Protein AF-A0A699YPP8-F1 (afdb_monomer_lite)

Radius of gyration: 14.65 Å; chains: 1; bounding box: 38×24×36 Å

pLDDT: mean 82.84, std 10.51, range [40.38, 93.12]

Sequence (126 aa):
QDNLRQAAEVLLLSLVAQFRPLLAPPLVAALQAAAAACPPGSDIATLPGPRLAAGRLGALPLPLLQLEAAYCAAAVSAYELHDHLDFTPLLRGRLLAELGSSGPLSSLLKRRVLRLVACWVTRLEG

InterPro domains:
  IPR011989 Armadillo-like helical [G3DSA:1.25.10.10] (1-125)

Organism: Haematococcus lacustris (NCBI:txid44745)

Foldseek 3Di:
DDPVVVVVLVVLQVCCVVPVVPPLVVLVVLLVVLCVQADQQDDQVPRDAFFDQPDPVGTGHPSVVSNLVSLSSCLSCVVSNVVPDDVVCVCVVGLVSLCVHDDPCSVVSVVSSVSSCVSNVVPVVD

Structure (mmCIF, N/CA/C/O backbone):
data_AF-A0A699YPP8-F1
#
_entry.id   AF-A0A699YPP8-F1
#
loop_
_atom_site.group_PDB
_atom_site.id
_atom_site.type_symbol
_atom_site.label_atom_id
_atom_site.label_alt_id
_atom_site.label_comp_id
_atom_site.label_asym_id
_atom_site.label_entity_id
_atom_site.label_seq_id
_atom_site.pdbx_PDB_ins_code
_atom_site.Cartn_x
_atom_site.Cartn_y
_atom_site.Cartn_z
_atom_site.occupancy
_atom_site.B_iso_or_equiv
_atom_site.auth_seq_id
_atom_site.auth_comp_id
_atom_site.auth_asym_id
_atom_site.auth_atom_id
_atom_site.pdbx_PDB_model_num
ATOM 1 N N . GLN A 1 1 ? 20.371 -4.927 15.427 1.00 48.19 1 GLN A N 1
ATOM 2 C CA . GLN A 1 1 ? 20.238 -4.041 14.254 1.00 48.19 1 GLN A CA 1
ATOM 3 C C . GLN A 1 1 ? 18.811 -3.542 14.263 1.00 48.19 1 GLN A C 1
ATOM 5 O O . GLN A 1 1 ? 17.910 -4.345 14.046 1.00 48.19 1 GLN A O 1
ATOM 10 N N . ASP A 1 2 ? 18.604 -2.276 14.604 1.00 52.88 2 ASP A N 1
ATOM 11 C CA . ASP A 1 2 ? 17.260 -1.711 14.680 1.00 52.88 2 ASP A CA 1
ATOM 12 C C . ASP A 1 2 ? 16.647 -1.656 13.282 1.00 52.88 2 ASP A C 1
ATOM 14 O O . ASP A 1 2 ? 17.199 -1.064 12.352 1.00 52.88 2 ASP A O 1
ATOM 18 N N . ASN A 1 3 ? 15.517 -2.338 13.108 1.00 83.44 3 ASN A N 1
ATOM 19 C CA . ASN A 1 3 ? 14.825 -2.389 11.831 1.00 83.44 3 ASN A CA 1
ATOM 20 C C . ASN A 1 3 ? 13.989 -1.114 11.675 1.00 83.44 3 ASN A C 1
ATOM 22 O O . ASN A 1 3 ? 12.809 -1.087 12.025 1.00 83.44 3 ASN A O 1
ATOM 26 N N . LEU A 1 4 ? 14.616 -0.051 11.162 1.00 87.44 4 LEU A N 1
ATOM 27 C CA . LEU A 1 4 ? 14.013 1.279 10.998 1.00 87.44 4 LEU A CA 1
ATOM 28 C C . LEU A 1 4 ? 12.662 1.231 10.273 1.00 87.44 4 LEU A C 1
ATOM 30 O O . LEU A 1 4 ? 11.740 1.962 10.621 1.00 87.44 4 LEU A O 1
ATOM 34 N N . ARG A 1 5 ? 12.511 0.313 9.314 1.00 85.19 5 ARG A N 1
ATOM 35 C CA . ARG A 1 5 ? 11.238 0.078 8.634 1.00 85.19 5 ARG A CA 1
ATOM 36 C C . ARG A 1 5 ? 10.151 -0.395 9.598 1.00 85.19 5 ARG A C 1
ATOM 38 O O . ARG A 1 5 ? 9.047 0.128 9.564 1.00 85.19 5 ARG A O 1
ATOM 45 N N . GLN A 1 6 ? 10.445 -1.390 10.431 1.00 87.94 6 GLN A N 1
ATOM 46 C CA . GLN A 1 6 ? 9.474 -1.921 11.387 1.00 87.94 6 GLN A CA 1
ATOM 47 C C . GLN A 1 6 ? 9.110 -0.871 12.441 1.00 87.94 6 GLN A C 1
ATOM 49 O O . GLN A 1 6 ? 7.938 -0.723 12.768 1.00 87.94 6 GLN A O 1
ATOM 54 N N . ALA A 1 7 ? 10.092 -0.096 12.909 1.00 91.81 7 ALA A N 1
ATOM 55 C CA . ALA A 1 7 ? 9.844 1.033 13.799 1.00 91.81 7 ALA A CA 1
ATOM 56 C C . ALA A 1 7 ? 8.924 2.084 13.147 1.00 91.81 7 ALA A C 1
ATOM 58 O O . ALA A 1 7 ? 7.973 2.539 13.778 1.00 91.81 7 ALA A O 1
ATOM 59 N N . ALA A 1 8 ? 9.149 2.413 11.870 1.00 92.44 8 ALA A N 1
ATOM 60 C CA . ALA A 1 8 ? 8.295 3.329 11.118 1.00 92.44 8 ALA A CA 1
ATOM 61 C C . ALA A 1 8 ? 6.876 2.775 10.894 1.00 92.44 8 ALA A C 1
ATOM 63 O O . ALA A 1 8 ? 5.915 3.524 11.033 1.00 92.44 8 ALA A O 1
ATOM 64 N N . GLU A 1 9 ? 6.724 1.477 10.594 1.00 91.44 9 GLU A N 1
ATOM 65 C CA . GLU A 1 9 ? 5.408 0.826 10.459 1.00 91.44 9 GLU A CA 1
ATOM 66 C C . GLU A 1 9 ? 4.618 0.907 11.787 1.00 91.44 9 GLU A C 1
ATOM 68 O O . GLU A 1 9 ? 3.445 1.278 11.781 1.00 91.44 9 GLU A O 1
ATOM 73 N N . VAL A 1 10 ? 5.261 0.642 12.932 1.00 92.75 10 VAL A N 1
ATOM 74 C CA . VAL A 1 10 ? 4.631 0.724 14.268 1.00 92.75 10 VAL A CA 1
ATOM 75 C C . VAL A 1 10 ? 4.282 2.161 14.660 1.00 92.75 10 VAL A C 1
ATOM 77 O O . VAL A 1 10 ? 3.208 2.410 15.213 1.00 92.75 10 VAL A O 1
ATOM 80 N N . LEU A 1 11 ? 5.168 3.114 14.366 1.00 92.88 11 LEU A N 1
ATOM 81 C CA . LEU A 1 11 ? 4.926 4.530 14.624 1.00 92.88 11 LEU A CA 1
ATOM 82 C C . LEU A 1 11 ? 3.766 5.049 13.771 1.00 92.88 11 LEU A C 1
ATOM 84 O O . LEU A 1 11 ? 2.878 5.714 14.296 1.00 92.88 11 LEU A O 1
ATOM 88 N N . LEU A 1 12 ? 3.734 4.697 12.482 1.00 92.38 12 LEU A N 1
ATOM 89 C CA . LEU A 1 12 ? 2.632 5.048 11.593 1.00 92.38 12 LEU A CA 1
ATOM 90 C C . LEU A 1 12 ? 1.309 4.495 12.125 1.00 92.38 12 LEU A C 1
ATOM 92 O O . LEU A 1 12 ? 0.349 5.247 12.240 1.00 92.38 12 LEU A O 1
ATOM 96 N N . LEU A 1 13 ? 1.267 3.210 12.489 1.00 92.00 13 LEU A N 1
ATOM 97 C CA . LEU A 1 13 ? 0.062 2.594 13.042 1.00 92.00 13 LEU A CA 1
ATOM 98 C C . LEU A 1 13 ? -0.419 3.330 14.301 1.00 92.00 13 LEU A C 1
ATOM 100 O O . LEU A 1 13 ? -1.593 3.675 14.396 1.00 92.00 13 LEU A O 1
ATOM 104 N N . SER A 1 14 ? 0.498 3.622 15.228 1.00 93.12 14 SER A N 1
ATOM 105 C CA . SER A 1 14 ? 0.195 4.354 16.464 1.00 93.12 14 SER A CA 1
ATOM 106 C C . SER A 1 14 ? -0.371 5.750 16.193 1.00 93.12 14 SER A C 1
ATOM 108 O O . SER A 1 14 ? -1.329 6.164 16.842 1.00 93.12 14 SER A O 1
ATOM 110 N N . LEU A 1 15 ? 0.200 6.472 15.225 1.00 92.94 15 LEU A N 1
ATOM 111 C CA . LEU A 1 15 ? -0.256 7.810 14.858 1.00 92.94 15 LEU A CA 1
ATOM 112 C C . LEU A 1 15 ? -1.625 7.779 14.182 1.00 92.94 15 LEU A C 1
ATOM 114 O O . LEU A 1 15 ? -2.491 8.575 14.534 1.00 92.94 15 LEU A O 1
ATOM 118 N N . VAL A 1 16 ? -1.840 6.866 13.234 1.00 91.25 16 VAL A N 1
ATOM 119 C CA . VAL A 1 16 ? -3.112 6.770 12.506 1.00 91.25 16 VAL A CA 1
ATOM 120 C C . VAL A 1 16 ? -4.240 6.338 13.440 1.00 91.25 16 VAL A C 1
ATOM 122 O O . VAL A 1 16 ? -5.324 6.899 13.343 1.00 91.25 16 VAL A O 1
ATOM 125 N N . ALA A 1 17 ? -3.980 5.439 14.392 1.00 89.88 17 ALA A N 1
ATOM 126 C CA . ALA A 1 17 ? -4.967 5.049 15.398 1.00 89.88 17 ALA A CA 1
ATOM 127 C C . ALA A 1 17 ? -5.400 6.224 16.300 1.00 89.88 17 ALA A C 1
ATOM 129 O O . ALA A 1 17 ? -6.553 6.302 16.711 1.00 89.88 17 ALA A O 1
ATOM 130 N N . GLN A 1 18 ? -4.494 7.161 16.603 1.00 92.69 18 GLN A N 1
ATOM 131 C CA . GLN A 1 18 ? -4.789 8.311 17.472 1.00 92.69 18 GLN A CA 1
ATOM 132 C C . GLN A 1 18 ? -5.354 9.519 16.713 1.00 92.69 18 GLN A C 1
ATOM 134 O O . GLN A 1 18 ? -6.213 10.233 17.225 1.00 92.69 18 GLN A O 1
ATOM 139 N N . PHE A 1 19 ? -4.882 9.757 15.489 1.00 91.62 19 PHE A N 1
ATOM 140 C CA . PHE A 1 19 ? -5.184 10.952 14.693 1.00 91.62 19 PHE A CA 1
ATOM 141 C C . PHE A 1 19 ? -5.817 10.600 13.346 1.00 91.62 19 PHE A C 1
ATOM 143 O O . PHE A 1 19 ? -5.592 11.277 12.340 1.00 91.62 19 PHE A O 1
ATOM 150 N N . ARG A 1 20 ? -6.635 9.546 13.333 1.00 87.75 20 ARG A N 1
ATOM 151 C CA . ARG A 1 20 ? -7.335 9.015 12.161 1.00 87.75 20 ARG A CA 1
ATOM 152 C C . ARG A 1 20 ? -7.915 10.084 11.221 1.00 87.75 20 ARG A C 1
ATOM 154 O O . ARG A 1 20 ? -7.525 10.080 10.054 1.00 87.75 20 ARG A O 1
ATOM 161 N N . PRO A 1 21 ? -8.766 11.032 11.671 1.00 88.69 21 PRO A N 1
ATOM 162 C CA . PRO A 1 21 ? -9.382 12.003 10.762 1.00 88.69 21 PRO A CA 1
ATOM 163 C C . PRO A 1 21 ? -8.373 12.971 10.125 1.00 88.69 21 PRO A C 1
ATOM 165 O O . PRO A 1 21 ? -8.637 13.513 9.055 1.00 88.69 21 PRO A O 1
ATOM 168 N N . LEU A 1 22 ? -7.216 13.184 10.759 1.00 90.69 22 LEU A N 1
ATOM 169 C CA . LEU A 1 22 ? -6.168 14.072 10.256 1.00 90.69 22 LEU A CA 1
ATOM 170 C C . LEU A 1 22 ? -5.204 13.346 9.313 1.00 90.69 22 LEU A C 1
ATOM 172 O O . LEU A 1 22 ? -4.702 13.950 8.369 1.00 90.69 22 LEU A O 1
ATOM 176 N N . LEU A 1 23 ? -4.935 12.062 9.566 1.00 91.06 23 LEU A N 1
ATOM 177 C CA . LEU A 1 23 ? -3.916 11.291 8.850 1.00 91.06 23 LEU A CA 1
ATOM 178 C C . LEU A 1 23 ? -4.471 10.406 7.734 1.00 91.06 23 LEU A C 1
ATOM 180 O O . LEU A 1 23 ? -3.740 10.108 6.791 1.00 91.06 23 LEU A O 1
ATOM 184 N N . ALA A 1 24 ? -5.745 10.018 7.780 1.00 89.50 24 ALA A N 1
ATOM 185 C CA . ALA A 1 24 ? -6.324 9.190 6.729 1.00 89.50 24 ALA A CA 1
ATOM 186 C C . ALA A 1 24 ? -6.365 9.895 5.354 1.00 89.50 24 ALA A C 1
ATOM 188 O O . ALA A 1 24 ? -5.846 9.314 4.397 1.00 89.50 24 ALA A O 1
ATOM 189 N N . PRO A 1 25 ? -6.853 11.150 5.216 1.00 91.94 25 PRO A N 1
ATOM 190 C CA . PRO A 1 25 ? -6.835 11.850 3.929 1.00 91.94 25 PRO A CA 1
ATOM 191 C C . PRO A 1 25 ? -5.438 12.004 3.297 1.00 91.94 25 PRO A C 1
ATOM 193 O O . PRO A 1 25 ? -5.292 11.668 2.119 1.00 91.94 25 PRO A O 1
ATOM 196 N N . PRO A 1 26 ? -4.382 12.450 4.015 1.00 92.25 26 PRO A N 1
ATOM 197 C CA . PRO A 1 26 ? -3.057 12.577 3.414 1.00 92.25 26 PRO A CA 1
ATOM 198 C C . PRO A 1 26 ? -2.424 11.224 3.074 1.00 92.25 26 PRO A C 1
ATOM 200 O O . PRO A 1 26 ? -1.686 11.143 2.094 1.00 92.25 26 PRO A O 1
ATOM 203 N N . LEU A 1 27 ? -2.724 10.149 3.813 1.00 91.88 27 LEU A N 1
ATOM 204 C CA . LEU A 1 27 ? -2.261 8.804 3.454 1.00 91.88 27 LEU A CA 1
ATOM 205 C C . LEU A 1 27 ? -2.911 8.298 2.166 1.00 91.88 27 LEU A C 1
ATOM 207 O O . LEU A 1 27 ? -2.220 7.751 1.305 1.00 91.88 27 LEU A O 1
ATOM 211 N N . VAL A 1 28 ? -4.215 8.526 1.999 1.00 91.69 28 VAL A N 1
ATOM 212 C CA . VAL A 1 28 ? -4.926 8.203 0.756 1.00 91.69 28 VAL A CA 1
ATOM 213 C C . VAL A 1 28 ? -4.391 9.043 -0.406 1.00 91.69 28 VAL A C 1
ATOM 215 O O . VAL A 1 28 ? -4.111 8.497 -1.472 1.00 91.69 28 VAL A O 1
ATOM 218 N N . ALA A 1 29 ? -4.155 10.339 -0.196 1.00 92.56 29 ALA A N 1
ATOM 219 C CA . ALA A 1 29 ? -3.564 11.212 -1.208 1.00 92.56 29 ALA A CA 1
ATOM 220 C C . ALA A 1 29 ? -2.143 10.768 -1.600 1.00 92.56 29 ALA A C 1
ATOM 222 O O . ALA A 1 29 ? -1.814 10.731 -2.784 1.00 92.56 29 ALA A O 1
ATOM 223 N N . ALA A 1 30 ? -1.312 10.366 -0.633 1.00 92.38 30 ALA A N 1
ATOM 224 C CA . ALA A 1 30 ? 0.027 9.841 -0.892 1.00 92.38 30 ALA A CA 1
ATOM 225 C C . ALA A 1 30 ? -0.016 8.530 -1.694 1.00 92.38 30 ALA A C 1
ATOM 227 O O . ALA A 1 30 ? 0.771 8.348 -2.624 1.00 92.38 30 ALA A O 1
ATOM 228 N N . LEU A 1 31 ? -0.965 7.641 -1.381 1.00 92.00 31 LEU A N 1
ATOM 229 C CA . LEU A 1 31 ? -1.202 6.417 -2.143 1.00 92.00 31 LEU A CA 1
ATOM 230 C C . LEU A 1 31 ? -1.616 6.717 -3.586 1.00 92.00 31 LEU A C 1
ATOM 232 O O . LEU A 1 31 ? -1.062 6.131 -4.514 1.00 92.00 31 LEU A O 1
ATOM 236 N N . GLN A 1 32 ? -2.550 7.647 -3.786 1.00 91.56 32 GLN A N 1
ATOM 237 C CA . GLN A 1 32 ? -3.006 8.057 -5.115 1.00 91.56 32 GLN A CA 1
ATOM 238 C C . GLN A 1 32 ? -1.892 8.737 -5.922 1.00 91.56 32 GLN A C 1
ATOM 240 O O . GLN A 1 32 ? -1.727 8.437 -7.103 1.00 91.56 32 GLN A O 1
ATOM 245 N N . ALA A 1 33 ? -1.085 9.593 -5.292 1.00 91.38 33 ALA A N 1
ATOM 246 C CA . ALA A 1 33 ? 0.049 10.251 -5.934 1.00 91.38 33 ALA A CA 1
ATOM 247 C C . ALA A 1 33 ? 1.132 9.245 -6.355 1.00 91.38 33 ALA A C 1
ATOM 249 O O . ALA A 1 33 ? 1.607 9.282 -7.490 1.00 91.38 33 ALA A O 1
ATOM 250 N N . ALA A 1 34 ? 1.482 8.301 -5.475 1.00 90.81 34 ALA A N 1
ATOM 251 C CA . ALA A 1 34 ? 2.437 7.241 -5.791 1.00 90.81 34 ALA A CA 1
ATOM 252 C C . ALA A 1 34 ? 1.909 6.315 -6.898 1.00 90.81 34 ALA A C 1
ATOM 254 O O . ALA A 1 34 ? 2.653 5.913 -7.794 1.00 90.81 34 ALA A O 1
ATOM 255 N N . ALA A 1 35 ? 0.608 6.023 -6.876 1.00 88.81 35 ALA A N 1
ATOM 256 C CA . ALA A 1 35 ? -0.060 5.284 -7.931 1.00 88.81 35 ALA A CA 1
ATOM 257 C C . ALA A 1 35 ? 0.008 6.031 -9.278 1.00 88.81 35 ALA A C 1
ATOM 259 O O . ALA A 1 35 ? 0.388 5.440 -10.290 1.00 88.81 35 ALA A O 1
ATOM 260 N N . ALA A 1 36 ? -0.298 7.326 -9.309 1.00 88.06 36 ALA A N 1
ATOM 261 C CA . ALA A 1 36 ? -0.232 8.128 -10.529 1.00 88.06 36 ALA A CA 1
ATOM 262 C C . ALA A 1 36 ? 1.194 8.210 -11.105 1.00 88.06 36 ALA A C 1
ATOM 264 O O . ALA A 1 36 ? 1.371 8.150 -12.320 1.00 88.06 36 ALA A O 1
ATOM 265 N N . ALA A 1 37 ? 2.213 8.282 -10.243 1.00 86.81 37 ALA A N 1
ATOM 266 C CA . ALA A 1 37 ? 3.616 8.345 -10.651 1.00 86.81 37 ALA A CA 1
ATOM 267 C C . ALA A 1 37 ? 4.153 7.032 -11.255 1.00 86.81 37 ALA A C 1
ATOM 269 O O . ALA A 1 37 ? 5.177 7.040 -11.937 1.00 86.81 37 ALA A O 1
ATOM 270 N N . CYS A 1 38 ? 3.485 5.903 -11.005 1.00 84.62 38 CYS A N 1
ATOM 271 C CA . CYS A 1 38 ? 3.906 4.588 -11.477 1.00 84.62 38 CYS A CA 1
ATOM 272 C C . CYS A 1 38 ? 2.699 3.832 -12.056 1.00 84.62 38 CYS A C 1
ATOM 274 O O . CYS A 1 38 ? 2.070 3.066 -11.330 1.00 84.62 38 CYS A O 1
ATOM 276 N N . PRO A 1 39 ? 2.312 4.032 -13.325 1.00 81.38 39 PRO A N 1
ATOM 277 C CA . PRO A 1 39 ? 1.159 3.340 -13.899 1.00 81.38 39 PRO A CA 1
ATOM 278 C C . PRO A 1 39 ? 1.384 1.815 -13.988 1.00 81.38 39 PRO A C 1
ATOM 280 O O . PRO A 1 39 ? 2.520 1.365 -14.147 1.00 81.38 39 PRO A O 1
ATOM 283 N N . PRO A 1 40 ? 0.326 0.988 -13.891 1.00 76.00 40 PRO A N 1
ATOM 284 C CA . PRO A 1 40 ? 0.463 -0.463 -13.983 1.00 76.00 40 PRO A CA 1
ATOM 285 C C . PRO A 1 40 ? 1.035 -0.865 -15.351 1.00 76.00 40 PRO A C 1
ATOM 287 O O . PRO A 1 40 ? 0.592 -0.379 -16.387 1.00 76.00 40 PRO A O 1
ATOM 290 N N . GLY A 1 41 ? 2.031 -1.754 -15.350 1.00 71.12 41 GLY A N 1
ATOM 291 C CA . GLY A 1 41 ? 2.725 -2.183 -16.570 1.00 71.12 41 GLY A CA 1
ATOM 292 C C . GLY A 1 41 ? 3.873 -1.272 -17.020 1.00 71.12 41 GLY A C 1
ATOM 293 O O . GLY A 1 41 ? 4.496 -1.562 -18.037 1.00 71.12 41 GLY A O 1
ATOM 294 N N . SER A 1 42 ? 4.193 -0.207 -16.274 1.00 72.12 42 SER A N 1
ATOM 295 C CA . SER A 1 42 ? 5.365 0.629 -16.550 1.00 72.12 42 SER A CA 1
ATOM 296 C C . SER A 1 42 ? 6.665 -0.170 -16.450 1.00 72.12 42 SER A C 1
ATOM 298 O O . SER A 1 42 ? 6.900 -0.849 -15.445 1.00 72.12 42 SER A O 1
ATOM 300 N N . ASP A 1 43 ? 7.536 -0.033 -17.450 1.00 72.94 43 ASP A N 1
ATOM 301 C CA . ASP A 1 43 ? 8.865 -0.631 -17.410 1.00 72.94 43 ASP A CA 1
ATOM 302 C C . ASP A 1 43 ? 9.843 0.252 -16.619 1.00 72.94 43 ASP A C 1
ATOM 304 O O . ASP A 1 43 ? 9.848 1.482 -16.702 1.00 72.94 43 ASP A O 1
ATOM 308 N N . ILE A 1 44 ? 10.727 -0.393 -15.874 1.00 71.06 44 ILE A N 1
ATOM 309 C CA . ILE A 1 44 ? 11.705 0.191 -14.951 1.00 71.06 44 ILE A CA 1
ATOM 310 C C . ILE A 1 44 ? 12.695 1.088 -15.691 1.00 71.06 44 ILE A C 1
ATOM 312 O O . ILE A 1 44 ? 13.228 2.042 -15.122 1.00 71.06 44 ILE A O 1
ATOM 316 N N . ALA A 1 45 ? 12.975 0.768 -16.954 1.00 69.25 45 ALA A N 1
ATOM 317 C CA . ALA A 1 45 ? 13.815 1.579 -17.824 1.00 69.25 45 ALA A CA 1
ATOM 318 C C . ALA A 1 45 ? 13.163 2.933 -18.148 1.00 69.25 45 ALA A C 1
ATOM 320 O O . ALA A 1 45 ? 13.865 3.936 -18.247 1.00 69.25 45 ALA A O 1
ATOM 321 N N . THR A 1 46 ? 11.833 2.957 -18.258 1.00 77.00 46 THR A N 1
ATOM 322 C CA . THR A 1 46 ? 11.055 4.120 -18.710 1.00 77.00 46 THR A CA 1
ATOM 323 C C . THR A 1 46 ? 10.592 5.036 -17.583 1.00 77.00 46 THR A C 1
ATOM 325 O O . THR A 1 46 ? 10.256 6.189 -17.843 1.00 77.00 46 THR A O 1
ATOM 328 N N . LEU A 1 47 ? 10.583 4.555 -16.334 1.00 77.81 47 LEU A N 1
ATOM 329 C CA . LEU A 1 47 ? 10.148 5.363 -15.197 1.00 77.81 47 LEU A CA 1
ATOM 330 C C . LEU A 1 47 ? 11.102 6.549 -14.963 1.00 77.81 47 LEU A C 1
ATOM 332 O O . LEU A 1 47 ? 12.301 6.332 -14.743 1.00 77.81 47 LEU A O 1
ATOM 336 N N . PRO A 1 48 ? 10.587 7.792 -14.977 1.00 72.50 48 PRO A N 1
ATOM 337 C CA . PRO A 1 48 ? 11.396 8.977 -14.748 1.00 72.50 48 PRO A CA 1
ATOM 338 C C . PRO A 1 48 ? 11.805 9.098 -13.275 1.00 72.50 48 PRO A C 1
ATOM 340 O O . PRO A 1 48 ? 11.117 8.628 -12.368 1.00 72.50 48 PRO A O 1
ATOM 343 N N . GLY A 1 49 ? 12.921 9.788 -13.033 1.00 77.88 49 GLY A N 1
ATOM 344 C CA . GLY A 1 49 ? 13.359 10.177 -11.693 1.00 77.88 49 GLY A CA 1
ATOM 345 C C . GLY A 1 49 ? 14.639 9.492 -11.203 1.00 77.88 49 GLY A C 1
ATOM 346 O O . GLY A 1 49 ? 15.242 8.675 -11.905 1.00 77.88 49 GLY A O 1
ATOM 347 N N . PRO A 1 50 ? 15.093 9.860 -9.991 1.00 81.69 50 PRO A N 1
ATOM 348 C CA . PRO A 1 50 ? 16.330 9.345 -9.429 1.00 81.69 50 PRO A CA 1
ATOM 349 C C . PRO A 1 50 ? 16.205 7.852 -9.125 1.00 81.69 50 PRO A C 1
ATOM 351 O O . PRO A 1 50 ? 15.149 7.359 -8.720 1.00 81.69 50 PRO A O 1
ATOM 354 N N . ARG A 1 51 ? 17.313 7.132 -9.299 1.00 83.56 51 ARG A N 1
ATOM 355 C CA . ARG A 1 51 ? 17.417 5.720 -8.934 1.00 83.56 51 ARG A CA 1
ATOM 356 C C . ARG A 1 51 ? 18.143 5.611 -7.604 1.00 83.56 51 ARG A C 1
ATOM 358 O O . ARG A 1 51 ? 19.256 6.109 -7.467 1.00 83.56 51 ARG A O 1
ATOM 365 N N . LEU A 1 52 ? 17.513 4.965 -6.633 1.00 81.06 52 LEU A N 1
ATOM 366 C CA . LEU A 1 52 ? 18.074 4.764 -5.303 1.00 81.06 52 LEU A CA 1
ATOM 367 C C . LEU A 1 52 ? 18.534 3.321 -5.136 1.00 81.06 52 LEU A C 1
ATOM 369 O O . LEU A 1 52 ? 17.893 2.390 -5.625 1.00 81.06 52 LEU A O 1
ATOM 373 N N . ALA A 1 53 ? 19.643 3.132 -4.425 1.00 76.25 53 ALA A N 1
ATOM 374 C CA . ALA A 1 53 ? 20.149 1.805 -4.110 1.00 76.25 53 ALA A CA 1
ATOM 375 C C . ALA A 1 53 ? 19.165 1.065 -3.186 1.00 76.25 53 ALA A C 1
ATOM 377 O O . ALA A 1 53 ? 18.963 1.448 -2.037 1.00 76.25 53 ALA A O 1
ATOM 378 N N . ALA A 1 54 ? 18.575 -0.020 -3.681 1.00 69.19 54 ALA A N 1
ATOM 379 C CA . ALA A 1 54 ? 17.622 -0.865 -2.968 1.00 69.19 54 ALA A CA 1
ATOM 380 C C . ALA A 1 54 ? 18.273 -2.188 -2.527 1.00 69.19 54 ALA A C 1
ATOM 382 O O . ALA A 1 54 ? 17.779 -3.288 -2.798 1.00 69.19 54 ALA A O 1
ATOM 383 N N . GLY A 1 55 ? 19.428 -2.089 -1.864 1.00 71.56 55 GLY A N 1
ATOM 384 C CA . GLY A 1 55 ? 20.181 -3.242 -1.366 1.00 71.56 55 GLY A CA 1
ATOM 385 C C . GLY A 1 55 ? 20.497 -4.258 -2.470 1.00 71.56 55 GLY A C 1
ATOM 386 O O . GLY A 1 55 ? 21.136 -3.929 -3.465 1.00 71.56 55 GLY A O 1
ATOM 387 N N . ARG A 1 56 ? 20.025 -5.503 -2.307 1.00 64.31 56 ARG A N 1
ATOM 388 C CA . ARG A 1 56 ? 20.275 -6.613 -3.251 1.00 64.31 56 ARG A CA 1
ATOM 389 C C . ARG A 1 56 ? 19.568 -6.471 -4.604 1.00 64.31 56 ARG A C 1
ATOM 391 O O . ARG A 1 56 ? 19.877 -7.230 -5.513 1.00 64.31 56 ARG A O 1
ATOM 398 N N . LEU A 1 57 ? 18.621 -5.542 -4.734 1.00 66.81 57 LEU A N 1
ATOM 399 C CA . LEU A 1 57 ? 17.844 -5.331 -5.961 1.00 66.81 57 LEU A CA 1
ATOM 400 C C . LEU A 1 57 ? 18.475 -4.289 -6.898 1.00 66.81 57 LEU A C 1
ATOM 402 O O . LEU A 1 57 ? 17.915 -4.001 -7.953 1.00 66.81 57 LEU A O 1
ATOM 406 N N . GLY A 1 58 ? 19.634 -3.732 -6.533 1.00 77.00 58 GLY A N 1
ATOM 407 C CA . GLY A 1 58 ? 20.305 -2.701 -7.319 1.00 77.00 58 GLY A CA 1
ATOM 408 C C 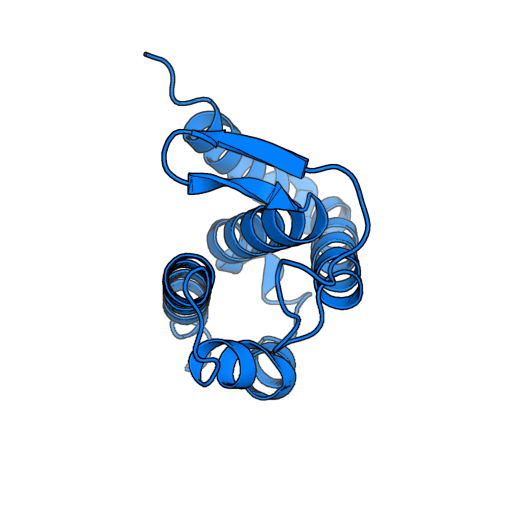. GLY A 1 58 ? 19.593 -1.350 -7.243 1.00 77.00 58 GLY A C 1
ATOM 409 O O . GLY A 1 58 ? 18.903 -1.050 -6.270 1.00 77.00 58 GLY A O 1
ATOM 410 N N . ALA A 1 59 ? 19.799 -0.502 -8.250 1.00 81.75 59 ALA A N 1
ATOM 411 C CA . ALA A 1 59 ? 19.242 0.846 -8.283 1.00 81.75 59 ALA A CA 1
ATOM 412 C C . ALA A 1 59 ? 17.795 0.839 -8.813 1.00 81.75 59 ALA A C 1
ATOM 414 O O . ALA A 1 59 ? 17.562 0.589 -9.999 1.00 81.75 59 ALA A O 1
ATOM 415 N N . LEU A 1 60 ? 16.829 1.136 -7.940 1.00 83.62 60 LEU A N 1
ATOM 416 C CA . LEU A 1 60 ? 15.403 1.172 -8.264 1.00 83.62 60 LEU A CA 1
ATOM 417 C C . LEU A 1 60 ? 14.901 2.608 -8.459 1.00 83.62 60 LEU A C 1
ATOM 419 O O . LEU A 1 60 ? 15.334 3.498 -7.725 1.00 83.62 60 LEU A O 1
ATOM 423 N N . PRO A 1 61 ? 13.980 2.857 -9.409 1.00 87.25 61 PRO A N 1
ATOM 424 C CA . PRO A 1 61 ? 13.366 4.169 -9.577 1.00 87.25 61 PRO A CA 1
ATOM 425 C C . PRO A 1 61 ? 12.631 4.602 -8.306 1.00 87.25 61 PRO A C 1
ATOM 427 O O . PRO A 1 61 ? 11.880 3.821 -7.719 1.00 87.25 61 PRO A O 1
ATOM 430 N N . LEU A 1 62 ? 12.799 5.862 -7.908 1.00 87.12 62 LEU A N 1
ATOM 431 C CA . LEU A 1 62 ? 12.109 6.437 -6.754 1.00 87.12 62 LEU A CA 1
ATOM 432 C C . LEU A 1 62 ? 10.574 6.264 -6.797 1.00 87.12 62 LEU A C 1
ATOM 434 O O . LEU A 1 62 ? 10.029 5.871 -5.765 1.00 87.12 62 LEU A O 1
ATOM 438 N N . PRO A 1 63 ? 9.872 6.453 -7.937 1.00 88.31 63 PRO A N 1
ATOM 439 C CA . PRO A 1 63 ? 8.418 6.260 -7.990 1.00 88.31 63 PRO A CA 1
ATOM 440 C C . PRO A 1 63 ? 7.979 4.844 -7.600 1.00 88.31 63 PRO A C 1
ATOM 442 O O . PRO A 1 63 ? 6.971 4.664 -6.921 1.00 88.31 63 PRO A O 1
ATOM 445 N N . LEU A 1 64 ? 8.773 3.832 -7.965 1.00 87.06 64 LEU A N 1
ATOM 446 C CA . LEU A 1 64 ? 8.504 2.438 -7.617 1.00 87.06 64 LEU A CA 1
ATOM 447 C C . LEU A 1 64 ? 8.652 2.194 -6.108 1.00 87.06 64 LEU A C 1
ATOM 449 O O . LEU A 1 64 ? 7.850 1.483 -5.505 1.00 87.06 64 LEU A O 1
ATOM 453 N N . LEU A 1 65 ? 9.677 2.787 -5.493 1.00 88.12 65 LEU A N 1
ATOM 454 C CA . LEU A 1 65 ? 9.911 2.687 -4.051 1.00 88.12 65 LEU A CA 1
ATOM 455 C C . LEU A 1 65 ? 8.830 3.423 -3.251 1.00 88.12 65 LEU A C 1
ATOM 457 O O . LEU A 1 65 ? 8.372 2.922 -2.228 1.00 88.12 65 LEU A O 1
ATOM 461 N N . GLN A 1 66 ? 8.389 4.585 -3.736 1.00 90.56 66 GLN A N 1
ATOM 462 C CA . GLN A 1 66 ? 7.281 5.335 -3.143 1.00 90.56 66 GLN A CA 1
ATOM 463 C C . GLN A 1 66 ? 5.971 4.552 -3.220 1.00 90.56 66 GLN A C 1
ATOM 465 O O . GLN A 1 66 ? 5.244 4.489 -2.231 1.00 90.56 66 GLN A O 1
ATOM 470 N N . LEU A 1 67 ? 5.701 3.899 -4.353 1.00 90.69 67 LEU A N 1
ATOM 471 C CA . LEU A 1 67 ? 4.552 3.012 -4.497 1.00 90.69 67 LEU A CA 1
ATOM 472 C C . LEU A 1 67 ? 4.625 1.825 -3.526 1.00 90.69 67 LEU A C 1
ATOM 474 O O . LEU A 1 67 ? 3.641 1.531 -2.848 1.00 90.69 67 LEU A O 1
ATOM 478 N N . GLU A 1 68 ? 5.786 1.171 -3.397 1.00 88.81 68 GLU A N 1
ATOM 479 C CA . GLU A 1 68 ? 5.951 0.085 -2.421 1.00 88.81 68 GLU A CA 1
ATOM 480 C C . GLU A 1 68 ? 5.701 0.564 -0.987 1.00 88.81 68 GLU A C 1
ATOM 482 O O . GLU A 1 68 ? 5.001 -0.109 -0.224 1.00 88.81 68 GLU A O 1
ATOM 487 N N . ALA A 1 69 ? 6.244 1.725 -0.621 1.00 90.44 69 ALA A N 1
ATOM 488 C CA . ALA A 1 69 ? 6.047 2.318 0.694 1.00 90.44 69 ALA A CA 1
ATOM 489 C C . ALA A 1 69 ? 4.569 2.656 0.945 1.00 90.44 69 ALA A C 1
ATOM 491 O O . ALA A 1 69 ? 4.048 2.328 2.011 1.00 90.44 69 ALA A O 1
ATOM 492 N N . ALA A 1 70 ? 3.875 3.221 -0.046 1.00 92.69 70 ALA A N 1
ATOM 493 C CA . ALA A 1 70 ? 2.454 3.538 0.040 1.00 92.69 70 ALA A CA 1
ATOM 494 C C . ALA A 1 70 ? 1.585 2.280 0.208 1.00 92.69 70 ALA A C 1
ATOM 496 O O . ALA A 1 70 ? 0.693 2.260 1.054 1.00 92.69 70 ALA A O 1
ATOM 497 N N . TYR A 1 71 ? 1.881 1.194 -0.512 1.00 92.25 71 TYR A N 1
ATOM 498 C CA . TYR A 1 71 ? 1.208 -0.093 -0.301 1.00 92.25 71 TYR A CA 1
ATOM 499 C C . TYR A 1 71 ? 1.474 -0.683 1.077 1.00 92.25 71 TYR A C 1
ATOM 501 O O . TYR A 1 71 ? 0.572 -1.262 1.679 1.00 92.25 71 TYR A O 1
ATOM 509 N N . CYS A 1 72 ? 2.684 -0.526 1.610 1.00 91.44 72 CYS A N 1
ATOM 510 C CA . CYS A 1 72 ? 2.973 -0.962 2.972 1.00 91.44 72 CYS A CA 1
ATOM 511 C C . CYS A 1 72 ? 2.205 -0.132 4.002 1.00 91.44 72 CYS A C 1
ATOM 513 O O . CYS A 1 72 ? 1.603 -0.714 4.901 1.00 91.44 72 CYS A O 1
ATOM 515 N N . ALA A 1 73 ? 2.174 1.192 3.844 1.00 91.38 73 ALA A N 1
ATOM 516 C CA . ALA A 1 73 ? 1.406 2.086 4.701 1.00 91.38 73 ALA A CA 1
ATOM 517 C C . ALA A 1 73 ? -0.086 1.724 4.682 1.00 91.38 73 ALA A C 1
ATOM 519 O O . ALA A 1 73 ? -0.670 1.514 5.744 1.00 91.38 73 ALA A O 1
ATOM 520 N N . ALA A 1 74 ? -0.674 1.552 3.495 1.00 91.56 74 ALA A N 1
ATOM 521 C CA . ALA A 1 74 ? -2.076 1.174 3.332 1.00 91.56 74 ALA A CA 1
ATOM 522 C C . ALA A 1 74 ? -2.390 -0.227 3.886 1.00 91.56 74 ALA A C 1
ATOM 524 O O . ALA A 1 74 ? -3.472 -0.451 4.419 1.00 91.56 74 ALA A O 1
ATOM 525 N N . ALA A 1 75 ? -1.457 -1.179 3.800 1.00 90.50 75 ALA A N 1
ATOM 526 C CA . ALA A 1 75 ? -1.636 -2.506 4.390 1.00 90.50 75 ALA A CA 1
ATOM 527 C C . ALA A 1 75 ? -1.592 -2.464 5.925 1.00 90.50 75 ALA A C 1
ATOM 529 O O . ALA A 1 75 ? -2.412 -3.099 6.579 1.00 90.50 75 ALA A O 1
ATOM 530 N N . VAL A 1 76 ? -0.651 -1.709 6.503 1.00 90.75 76 VAL A N 1
ATOM 531 C CA . VAL A 1 76 ? -0.498 -1.577 7.962 1.00 90.75 76 VAL A CA 1
ATOM 532 C C . VAL A 1 76 ? -1.676 -0.823 8.577 1.00 90.75 76 VAL A C 1
ATOM 534 O O . VAL A 1 76 ? -2.172 -1.217 9.624 1.00 90.75 76 VAL A O 1
ATOM 537 N N . SER A 1 77 ? -2.155 0.226 7.910 1.00 89.44 77 SER A N 1
ATOM 538 C CA . SER A 1 77 ? -3.262 1.065 8.386 1.00 89.44 77 SER A CA 1
ATOM 539 C C . SER A 1 77 ? -4.632 0.651 7.834 1.00 89.44 77 SER A C 1
ATOM 541 O O . SER A 1 77 ? -5.575 1.431 7.903 1.00 89.44 77 SER A O 1
ATOM 543 N N . ALA A 1 78 ? -4.772 -0.580 7.324 1.00 86.81 78 ALA A N 1
ATOM 544 C CA . ALA A 1 78 ? -6.003 -1.065 6.690 1.00 86.81 78 ALA A CA 1
ATOM 545 C C . ALA A 1 78 ? -7.249 -0.896 7.576 1.00 86.81 78 ALA A C 1
ATOM 547 O O . ALA A 1 78 ? -8.288 -0.444 7.104 1.00 86.81 78 ALA A O 1
ATOM 548 N N . TYR A 1 79 ? -7.122 -1.207 8.872 1.00 84.25 79 TYR A N 1
ATOM 549 C CA . TYR A 1 79 ? -8.211 -1.057 9.841 1.00 84.25 79 TYR A CA 1
ATOM 550 C C . TYR A 1 79 ? -8.668 0.401 9.982 1.00 84.25 79 TYR A C 1
ATOM 552 O O . TYR A 1 79 ? -9.857 0.684 9.995 1.00 84.25 79 TYR A O 1
ATOM 560 N N . GLU A 1 80 ? -7.733 1.345 10.015 1.00 84.56 80 GLU A N 1
ATOM 561 C CA . GLU A 1 80 ? -8.054 2.760 10.201 1.00 84.56 80 GLU A CA 1
ATOM 562 C C . GLU A 1 80 ? -8.485 3.442 8.892 1.00 84.56 80 GLU A C 1
ATOM 564 O O . GLU A 1 80 ? -9.276 4.385 8.896 1.00 84.56 80 GLU A O 1
ATOM 569 N N . LEU A 1 81 ? -8.001 2.972 7.742 1.00 84.75 81 LEU A N 1
ATOM 570 C CA . LEU A 1 81 ? -8.281 3.583 6.441 1.00 84.75 81 LEU A CA 1
ATOM 571 C C . LEU A 1 81 ? -9.576 3.099 5.783 1.00 84.75 81 LEU A C 1
ATOM 573 O O . LEU A 1 81 ? -9.980 3.707 4.798 1.00 84.75 81 LEU A O 1
ATOM 577 N N . HIS A 1 82 ? -10.229 2.055 6.301 1.00 81.88 82 HIS A N 1
ATOM 578 C CA . HIS A 1 82 ? -11.395 1.448 5.647 1.00 81.88 82 HIS A CA 1
ATOM 579 C C . HIS A 1 82 ? -12.535 2.438 5.320 1.00 81.88 82 HIS A C 1
ATOM 581 O O . HIS A 1 82 ? -13.038 2.407 4.205 1.00 81.88 82 HIS A O 1
ATOM 587 N N . ASP A 1 83 ? -12.857 3.385 6.211 1.00 83.12 83 ASP A N 1
ATOM 588 C CA . ASP A 1 83 ? -13.895 4.406 5.947 1.00 83.12 83 ASP A CA 1
ATOM 589 C C . ASP A 1 83 ? -13.450 5.514 4.972 1.00 83.12 83 ASP A C 1
ATOM 591 O O . ASP A 1 83 ? -14.263 6.329 4.543 1.00 83.12 83 ASP A O 1
ATOM 595 N N . HIS A 1 84 ? -12.156 5.599 4.650 1.00 84.00 84 HIS A N 1
ATOM 596 C CA . HIS A 1 84 ? -11.583 6.669 3.824 1.00 84.00 84 HIS A CA 1
ATOM 597 C C . HIS A 1 84 ? -11.077 6.190 2.460 1.00 84.00 84 HIS A C 1
ATOM 599 O O . HIS A 1 84 ? -10.832 7.015 1.578 1.00 84.00 84 HIS A O 1
ATOM 605 N N . LEU A 1 85 ? -10.879 4.884 2.287 1.00 84.88 85 LEU A N 1
ATOM 606 C CA . LEU A 1 85 ? -10.354 4.294 1.065 1.00 84.88 85 LEU A CA 1
ATOM 607 C C . LEU A 1 85 ? -11.264 3.163 0.596 1.00 84.88 85 LEU A C 1
ATOM 609 O O . LEU A 1 85 ? -11.244 2.062 1.145 1.00 84.88 85 LEU A O 1
ATOM 613 N N . ASP A 1 86 ? 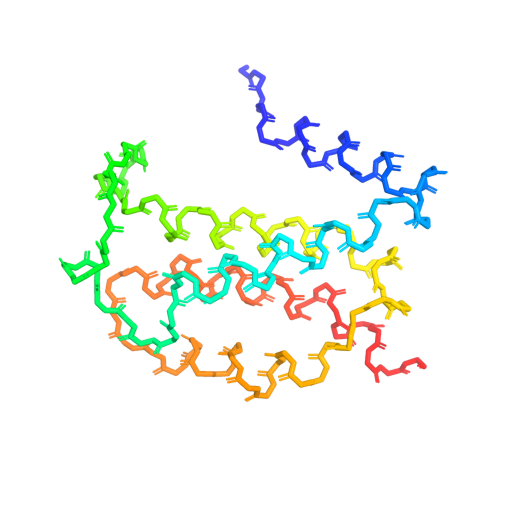-11.956 3.405 -0.513 1.00 85.19 86 ASP A N 1
ATOM 614 C CA . ASP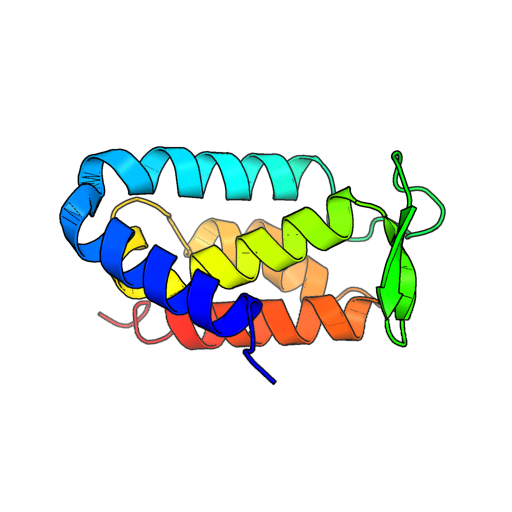 A 1 86 ? -12.684 2.358 -1.216 1.00 85.19 86 ASP A CA 1
ATOM 615 C C . ASP A 1 86 ? -11.700 1.357 -1.836 1.00 85.19 86 ASP A C 1
ATOM 617 O O . ASP A 1 86 ? -11.064 1.603 -2.868 1.00 85.19 86 ASP A O 1
ATOM 621 N N . PHE A 1 87 ? -11.576 0.186 -1.212 1.00 85.38 87 PHE A N 1
ATOM 622 C CA . PHE A 1 87 ? -10.631 -0.834 -1.659 1.00 85.38 87 PHE A CA 1
ATOM 623 C C . PHE A 1 87 ? -11.060 -1.523 -2.957 1.00 85.38 87 PHE A C 1
ATOM 625 O O . PHE A 1 87 ? -10.220 -1.857 -3.789 1.00 85.38 87 PHE A O 1
ATOM 632 N N . THR A 1 88 ? -12.362 -1.712 -3.170 1.00 85.94 88 THR A N 1
ATOM 633 C CA . THR A 1 88 ? -12.920 -2.378 -4.359 1.00 85.94 88 THR A CA 1
ATOM 634 C C . THR A 1 88 ? -12.463 -1.758 -5.689 1.00 85.94 88 THR A C 1
ATOM 636 O O . THR A 1 88 ? -11.966 -2.506 -6.542 1.00 85.94 88 THR A O 1
ATOM 639 N N . PRO A 1 89 ? -12.583 -0.433 -5.920 1.00 87.25 89 PRO A N 1
ATOM 640 C CA . PRO A 1 89 ? -12.091 0.181 -7.151 1.00 87.25 89 PRO A CA 1
ATOM 641 C C . PRO A 1 89 ? -10.564 0.115 -7.261 1.00 87.25 89 PRO A C 1
ATOM 643 O O . PRO A 1 89 ? -10.047 -0.096 -8.356 1.00 87.25 89 PRO A O 1
ATOM 646 N N . LEU A 1 90 ? -9.835 0.213 -6.147 1.00 86.25 90 LEU A N 1
ATOM 647 C CA . LEU A 1 90 ? -8.376 0.094 -6.136 1.00 86.25 90 LEU A CA 1
ATOM 648 C C . LEU A 1 90 ? -7.916 -1.326 -6.521 1.00 86.25 90 LEU A C 1
ATOM 650 O O . LEU A 1 90 ? -6.997 -1.492 -7.330 1.00 86.25 90 LEU A O 1
ATOM 654 N N . LEU A 1 91 ? -8.596 -2.351 -6.004 1.00 86.69 91 LEU A N 1
ATOM 655 C CA . LEU A 1 91 ? -8.362 -3.752 -6.333 1.00 86.69 91 LEU A CA 1
ATOM 656 C C . LEU A 1 91 ? -8.605 -4.015 -7.821 1.00 86.69 91 LEU A C 1
ATOM 658 O O . LEU A 1 91 ? -7.711 -4.500 -8.517 1.00 86.69 91 LEU A O 1
ATOM 662 N N . ARG A 1 92 ? -9.803 -3.665 -8.307 1.00 87.00 92 ARG A N 1
ATOM 663 C CA . ARG A 1 92 ? -10.236 -3.938 -9.685 1.00 87.00 92 ARG A CA 1
ATOM 664 C C . ARG A 1 92 ? -9.481 -3.108 -10.717 1.00 87.00 92 ARG A C 1
ATOM 666 O O . ARG A 1 92 ? -9.135 -3.629 -11.770 1.00 87.00 92 ARG A O 1
ATOM 673 N N . GLY A 1 93 ? -9.227 -1.836 -10.420 1.00 83.75 93 GLY A N 1
ATOM 674 C CA . GLY A 1 93 ? -8.620 -0.901 -11.363 1.00 83.75 93 GLY A CA 1
ATOM 675 C C . GLY A 1 93 ? -7.107 -1.047 -11.490 1.00 83.75 93 GLY A C 1
ATOM 676 O O . GLY A 1 93 ? -6.559 -0.770 -12.553 1.00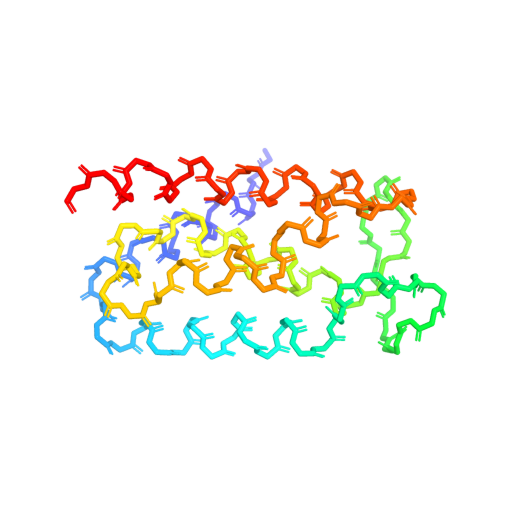 83.75 93 GLY A O 1
ATOM 677 N N . ARG A 1 94 ? -6.418 -1.476 -10.424 1.00 87.44 94 ARG A N 1
ATOM 678 C CA . ARG A 1 94 ? -4.952 -1.438 -10.387 1.00 87.44 94 ARG A CA 1
ATOM 679 C C . ARG A 1 94 ? -4.299 -2.712 -9.885 1.00 87.44 94 ARG A C 1
ATOM 681 O O . ARG A 1 94 ? -3.436 -3.247 -10.576 1.00 87.44 94 ARG A O 1
ATOM 688 N N . LEU A 1 95 ? -4.669 -3.196 -8.700 1.00 87.19 95 LEU A N 1
ATOM 689 C CA . LEU A 1 95 ? -3.950 -4.314 -8.075 1.00 87.19 95 LEU A CA 1
ATOM 690 C C . LEU A 1 95 ? -4.000 -5.580 -8.938 1.00 87.19 95 LEU A C 1
ATOM 692 O O . LEU A 1 95 ? -2.984 -6.254 -9.089 1.00 87.19 95 LEU A O 1
ATOM 696 N N . LEU A 1 96 ? -5.145 -5.873 -9.562 1.00 86.25 96 LEU A N 1
ATOM 697 C CA . LEU A 1 96 ? -5.262 -6.995 -10.501 1.00 86.25 96 LEU A CA 1
ATOM 698 C C . LEU A 1 96 ? -4.356 -6.829 -11.730 1.00 86.25 96 LEU A C 1
ATOM 700 O O . LEU A 1 96 ? -3.726 -7.797 -12.157 1.00 86.25 96 LEU A O 1
ATOM 704 N N . ALA A 1 97 ? -4.235 -5.612 -12.266 1.00 85.19 97 ALA A N 1
ATOM 705 C CA . ALA A 1 97 ? -3.343 -5.332 -13.390 1.00 85.19 97 ALA A CA 1
ATOM 706 C C . ALA A 1 97 ? -1.865 -5.529 -13.002 1.00 85.19 97 ALA A C 1
ATOM 708 O O . ALA A 1 97 ? -1.090 -6.108 -13.764 1.00 85.19 97 ALA A O 1
ATOM 709 N N . GLU A 1 98 ? -1.473 -5.126 -11.791 1.00 84.19 98 GLU A N 1
ATOM 710 C CA . GLU A 1 98 ? -0.116 -5.354 -11.282 1.00 84.19 98 GLU A CA 1
ATOM 711 C C . GLU A 1 98 ? 0.177 -6.846 -11.039 1.00 84.19 98 GLU A C 1
ATOM 713 O O . GLU A 1 98 ? 1.279 -7.313 -11.347 1.00 84.19 98 GLU A O 1
ATOM 718 N N . LEU A 1 99 ? -0.807 -7.623 -10.569 1.00 83.38 99 LEU A N 1
ATOM 719 C CA . LEU A 1 99 ? -0.693 -9.083 -10.438 1.00 83.38 99 LEU A CA 1
ATOM 720 C C . LEU A 1 99 ? -0.554 -9.787 -11.797 1.00 83.38 99 LEU A C 1
ATOM 722 O O . LEU A 1 99 ? 0.184 -10.769 -11.899 1.00 83.38 99 LEU A O 1
ATOM 726 N N . GLY A 1 100 ? -1.214 -9.272 -12.835 1.00 80.50 100 GLY A N 1
ATOM 727 C CA . GLY A 1 100 ? -1.116 -9.776 -14.208 1.00 80.50 100 GLY A CA 1
ATOM 728 C C . GLY A 1 100 ? 0.172 -9.383 -14.941 1.00 80.50 100 GLY A C 1
ATOM 729 O O . GLY A 1 100 ? 0.498 -9.979 -15.964 1.00 80.50 100 GLY A O 1
ATOM 730 N N . SER A 1 101 ? 0.929 -8.407 -14.429 1.00 78.44 101 SER A N 1
ATOM 731 C CA . SER A 1 101 ? 2.151 -7.929 -15.085 1.00 78.44 101 SER A CA 1
ATOM 732 C C . SER A 1 101 ? 3.288 -8.961 -15.034 1.00 78.44 101 SER A C 1
ATOM 734 O O . SER A 1 101 ? 3.501 -9.632 -14.019 1.00 78.44 101 SER A O 1
ATOM 736 N N . SER A 1 102 ? 4.058 -9.077 -16.118 1.00 66.44 102 SER A N 1
ATOM 737 C CA . SER A 1 102 ? 5.242 -9.943 -16.198 1.00 66.44 102 SER A CA 1
ATOM 738 C C . SER A 1 102 ? 6.499 -9.088 -16.314 1.00 66.44 1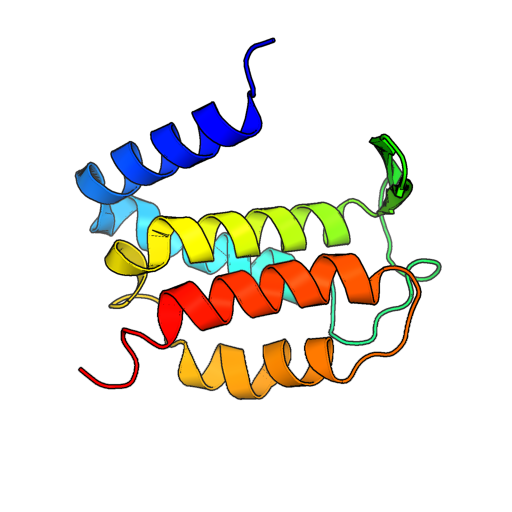02 SER A C 1
ATOM 740 O O . SER A 1 102 ? 6.680 -8.367 -17.287 1.00 66.44 102 SER A O 1
ATOM 742 N N . GLY A 1 103 ? 7.367 -9.158 -15.303 1.00 68.25 103 GLY A N 1
ATOM 743 C CA . GLY A 1 103 ? 8.632 -8.421 -15.269 1.00 68.25 103 GLY A CA 1
ATOM 744 C C . GLY A 1 103 ? 9.475 -8.754 -14.032 1.00 68.25 103 GLY A C 1
ATOM 745 O O . GLY A 1 103 ? 8.937 -9.264 -13.044 1.00 68.25 103 GLY A O 1
ATOM 746 N N . PRO A 1 104 ? 10.785 -8.462 -14.029 1.00 61.84 104 PRO A N 1
ATOM 747 C CA . PRO A 1 104 ? 11.698 -8.862 -12.951 1.00 61.84 104 PRO A CA 1
ATOM 748 C C . PRO A 1 104 ? 11.334 -8.249 -11.585 1.00 61.84 104 PRO A C 1
ATOM 750 O O . PRO A 1 104 ? 11.440 -8.914 -10.553 1.00 61.84 104 PRO A O 1
ATOM 753 N N . LEU A 1 105 ? 10.807 -7.020 -11.568 1.00 62.88 105 LEU A N 1
ATOM 754 C CA . LEU A 1 105 ? 10.331 -6.351 -10.348 1.00 62.88 105 LEU A CA 1
ATOM 755 C C . LEU A 1 105 ? 8.838 -6.537 -10.069 1.00 62.88 105 LEU A C 1
ATOM 757 O O . LEU A 1 105 ? 8.360 -6.117 -9.013 1.00 62.88 105 LEU A O 1
ATOM 761 N N . SER A 1 106 ? 8.119 -7.235 -10.956 1.00 67.81 106 SER A N 1
ATOM 762 C CA . SER A 1 106 ? 6.738 -7.637 -10.683 1.00 67.81 106 SER A CA 1
ATOM 763 C C . SER A 1 106 ? 6.675 -8.501 -9.424 1.00 67.81 106 SER A C 1
ATOM 765 O O . SER A 1 106 ? 5.719 -8.403 -8.680 1.00 67.81 106 SER A O 1
ATOM 767 N N . SER A 1 107 ? 7.720 -9.273 -9.105 1.00 73.81 107 SER A N 1
ATOM 768 C CA . SER A 1 107 ? 7.781 -10.097 -7.890 1.00 73.81 107 SER A CA 1
ATOM 769 C C . SER A 1 107 ? 7.691 -9.277 -6.594 1.00 73.81 107 SER A C 1
ATOM 771 O O . SER A 1 107 ? 6.985 -9.665 -5.658 1.00 73.81 107 SER A O 1
ATOM 773 N N . LEU A 1 108 ? 8.366 -8.123 -6.541 1.00 76.88 108 LEU A N 1
ATOM 774 C CA . LEU A 1 108 ? 8.365 -7.243 -5.375 1.00 76.88 108 LEU A CA 1
ATOM 775 C C . LEU A 1 108 ? 6.997 -6.595 -5.193 1.00 76.88 108 LEU A C 1
ATOM 777 O O . LEU A 1 108 ? 6.439 -6.688 -4.098 1.00 76.88 108 LEU A O 1
ATOM 781 N N . LEU A 1 109 ? 6.447 -5.999 -6.255 1.00 81.62 109 LEU A N 1
ATOM 782 C CA . LEU A 1 109 ? 5.115 -5.399 -6.210 1.00 81.62 109 LEU A CA 1
ATOM 783 C C . LEU A 1 109 ? 4.042 -6.456 -5.953 1.00 81.62 109 LEU A C 1
ATOM 785 O O . LEU A 1 109 ? 3.270 -6.287 -5.021 1.00 81.62 109 LEU A O 1
ATOM 789 N N . LYS A 1 110 ? 4.060 -7.603 -6.643 1.00 85.75 110 LYS A N 1
ATOM 790 C CA . LYS 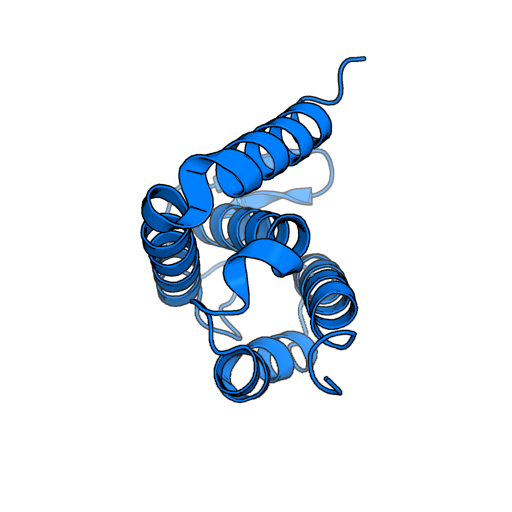A 1 110 ? 3.126 -8.723 -6.421 1.00 85.75 110 LYS A CA 1
ATOM 791 C C . LYS A 1 110 ? 3.083 -9.146 -4.966 1.00 85.75 110 LYS A C 1
ATOM 793 O O . LYS A 1 110 ? 2.005 -9.251 -4.399 1.00 85.75 110 LYS A O 1
ATOM 798 N N . ARG A 1 111 ? 4.237 -9.328 -4.318 1.00 85.25 111 ARG A N 1
ATOM 799 C CA . ARG A 1 111 ? 4.277 -9.678 -2.891 1.00 85.25 111 ARG A CA 1
ATOM 800 C C . ARG A 1 111 ? 3.614 -8.610 -2.014 1.00 85.25 111 ARG A C 1
ATOM 802 O O . ARG A 1 111 ? 2.986 -8.945 -1.013 1.00 85.25 111 ARG A O 1
ATOM 809 N N . ARG A 1 112 ? 3.764 -7.329 -2.356 1.00 87.31 112 ARG A N 1
ATOM 810 C CA . ARG A 1 112 ? 3.163 -6.214 -1.607 1.00 87.31 112 ARG A CA 1
ATOM 811 C C . ARG A 1 112 ? 1.681 -6.063 -1.873 1.00 87.31 112 ARG A C 1
ATOM 813 O O . ARG A 1 112 ? 0.936 -5.907 -0.916 1.00 87.31 112 ARG A O 1
ATOM 820 N N . VAL A 1 113 ? 1.268 -6.204 -3.123 1.00 88.38 113 VAL A N 1
ATOM 821 C CA . VAL A 1 113 ? -0.130 -6.272 -3.533 1.00 88.38 113 VAL A CA 1
ATOM 822 C C . VAL A 1 113 ? -0.822 -7.436 -2.831 1.00 88.38 113 VAL A C 1
ATOM 824 O O . VAL A 1 113 ? -1.864 -7.231 -2.230 1.00 88.38 113 VAL A O 1
ATOM 827 N N . LEU A 1 114 ? -0.218 -8.626 -2.794 1.00 88.19 114 LEU A N 1
ATOM 828 C CA . LEU A 1 114 ? -0.762 -9.776 -2.065 1.00 88.19 114 LEU A CA 1
ATOM 829 C C . LEU A 1 114 ? -0.899 -9.499 -0.563 1.00 88.19 114 LEU A C 1
ATOM 831 O O . LEU A 1 114 ? -1.934 -9.818 0.012 1.00 88.19 114 LEU A O 1
ATOM 835 N N . ARG A 1 115 ? 0.103 -8.871 0.075 1.00 89.25 115 ARG A N 1
ATOM 836 C CA . ARG A 1 115 ? 0.006 -8.459 1.490 1.00 89.25 115 ARG A CA 1
ATOM 837 C C . ARG A 1 115 ? -1.127 -7.454 1.697 1.00 89.25 115 ARG A C 1
ATOM 839 O O . ARG A 1 115 ? -1.894 -7.608 2.637 1.00 89.25 115 ARG A O 1
ATOM 846 N N . LEU A 1 116 ? -1.229 -6.448 0.830 1.00 88.62 116 LEU A N 1
ATOM 847 C CA . LEU A 1 116 ? -2.288 -5.446 0.874 1.00 88.62 116 LEU A CA 1
ATOM 848 C C . LEU A 1 116 ? -3.660 -6.120 0.745 1.00 88.62 116 LEU A C 1
ATOM 850 O O . LEU A 1 116 ? -4.494 -5.964 1.622 1.00 88.62 116 LEU A O 1
ATOM 854 N N . VAL A 1 117 ? -3.860 -6.955 -0.273 1.00 88.62 117 VAL A N 1
ATOM 855 C CA . VAL A 1 117 ? -5.099 -7.723 -0.458 1.00 88.62 117 VAL A CA 1
ATOM 856 C C . VAL A 1 117 ? -5.406 -8.573 0.774 1.00 88.62 117 VAL A C 1
ATOM 858 O O . VAL A 1 117 ? -6.516 -8.502 1.278 1.00 88.62 117 VAL A O 1
ATOM 861 N N . ALA A 1 118 ? -4.439 -9.306 1.327 1.00 87.00 118 ALA A N 1
ATOM 862 C CA . ALA A 1 118 ? -4.660 -10.121 2.523 1.00 87.00 118 ALA A CA 1
ATOM 863 C C . ALA A 1 118 ? -5.105 -9.295 3.746 1.00 87.00 118 ALA A C 1
ATOM 865 O O . ALA A 1 118 ? -5.984 -9.722 4.491 1.00 87.00 118 ALA A O 1
ATOM 866 N N . CYS A 1 119 ? -4.536 -8.101 3.941 1.00 85.88 119 CYS A N 1
ATOM 867 C CA . CYS A 1 119 ? -4.920 -7.200 5.031 1.00 85.88 119 CYS A CA 1
ATOM 868 C C . CYS A 1 119 ? -6.320 -6.591 4.847 1.00 85.88 119 CYS A C 1
ATOM 870 O O . CYS A 1 119 ? -6.960 -6.256 5.840 1.00 85.88 119 CYS A O 1
ATOM 872 N N . TRP A 1 120 ? -6.790 -6.456 3.605 1.00 83.06 120 TRP A N 1
ATOM 873 C CA . TRP A 1 120 ? -8.054 -5.795 3.266 1.00 83.06 120 TRP A CA 1
ATOM 874 C C . TRP A 1 120 ? -9.207 -6.774 2.968 1.00 83.06 120 TRP A C 1
ATOM 876 O O . TRP A 1 120 ? -10.366 -6.419 3.150 1.00 83.06 120 TRP A O 1
ATOM 886 N N . VAL A 1 121 ? -8.930 -8.023 2.571 1.00 74.75 121 VAL A N 1
ATOM 887 C CA . VAL A 1 121 ? -9.955 -9.051 2.279 1.00 74.75 121 VAL A CA 1
ATOM 888 C C . VAL A 1 121 ? -10.742 -9.453 3.518 1.00 74.75 121 VAL A C 1
ATOM 890 O O . VAL A 1 121 ? -11.948 -9.640 3.424 1.00 74.75 121 VAL A O 1
ATOM 893 N N . THR A 1 122 ? -10.113 -9.470 4.695 1.00 66.31 122 THR A N 1
ATOM 894 C CA . THR A 1 122 ? -10.824 -9.681 5.972 1.00 66.31 122 THR A CA 1
ATOM 895 C C . THR A 1 122 ? -11.869 -8.597 6.274 1.00 66.31 122 THR A C 1
ATOM 897 O O . THR A 1 122 ? -12.604 -8.718 7.249 1.00 66.31 122 THR A O 1
ATOM 900 N N . ARG A 1 123 ? -11.935 -7.534 5.459 1.00 62.88 123 ARG A N 1
ATOM 901 C CA . ARG A 1 123 ? -12.861 -6.402 5.584 1.00 62.88 123 ARG A CA 1
ATOM 902 C C . ARG A 1 123 ? -13.830 -6.260 4.410 1.00 62.88 123 ARG A C 1
ATOM 904 O O . ARG A 1 123 ? -14.700 -5.408 4.475 1.00 62.88 123 ARG A O 1
ATOM 911 N N . LEU A 1 124 ? -13.702 -7.078 3.362 1.00 54.94 124 LEU A N 1
ATOM 912 C CA . LEU A 1 124 ? -14.665 -7.113 2.252 1.00 54.94 124 LEU A CA 1
ATOM 913 C C . LEU A 1 124 ? -15.920 -7.942 2.582 1.00 54.94 124 LEU A C 1
ATOM 915 O O . LEU A 1 124 ? -16.915 -7.827 1.874 1.00 54.94 124 LEU A O 1
ATOM 919 N N . GLU A 1 125 ? -15.871 -8.766 3.632 1.00 46.81 125 GLU A N 1
ATOM 920 C CA . GLU A 1 125 ? -16.971 -9.644 4.069 1.00 46.81 125 GLU A CA 1
ATOM 921 C C . GLU A 1 125 ? -17.684 -9.150 5.349 1.00 46.81 125 GLU A C 1
ATOM 923 O O . GLU A 1 125 ? -18.389 -9.928 5.989 1.00 46.81 125 GLU A O 1
ATOM 928 N N . GLY A 1 126 ? -17.490 -7.884 5.744 1.00 40.38 126 GLY A N 1
ATOM 929 C CA . GLY A 1 126 ? -18.101 -7.276 6.937 1.00 40.38 126 GLY A CA 1
ATOM 930 C C . GLY A 1 126 ? -19.183 -6.267 6.600 1.00 40.38 126 GLY A C 1
ATOM 931 O O . GLY A 1 126 ? -18.855 -5.322 5.852 1.00 40.38 126 GLY A O 1
#

Secondary structure (DSSP, 8-state):
---HHHHHHHHHHHHHHHSHHHHHHHHHHHHHHHHHHS-TT--TTT--S-EEE-GGG-EEEHHHHHHHHHHHHHHHTHHHHTTT--HHHHIIIIIHHHHH--STTHHHHHHHHHHHHHHHHTTTT-